Protein AF-A0A800EVC0-F1 (afdb_monomer_lite)

Structure (mmCIF, N/CA/C/O backbone):
data_AF-A0A800EVC0-F1
#
_entry.id   AF-A0A800EVC0-F1
#
loop_
_atom_site.group_PDB
_atom_site.id
_atom_site.type_symbol
_atom_site.label_atom_id
_atom_site.label_alt_id
_atom_site.label_comp_id
_atom_site.label_asym_id
_atom_site.label_entity_id
_atom_site.label_seq_id
_atom_site.pdbx_PDB_ins_code
_atom_site.Cartn_x
_atom_site.Cartn_y
_atom_site.Cartn_z
_atom_site.occupancy
_atom_site.B_iso_or_equiv
_atom_site.auth_seq_id
_atom_site.auth_comp_id
_atom_site.auth_asym_id
_atom_site.auth_atom_id
_atom_site.pdbx_PDB_model_num
ATOM 1 N N . MET A 1 1 ? 10.870 81.748 -1.862 1.00 40.66 1 MET A N 1
ATOM 2 C CA . MET A 1 1 ? 11.003 82.019 -0.411 1.00 40.66 1 MET A CA 1
ATOM 3 C C . MET A 1 1 ? 9.631 82.001 0.248 1.00 40.66 1 MET A C 1
ATOM 5 O O . MET A 1 1 ? 8.926 82.995 0.150 1.00 40.66 1 MET A O 1
ATOM 9 N N . LYS A 1 2 ? 9.257 80.888 0.883 1.00 37.12 2 LYS A N 1
ATOM 10 C CA . LYS A 1 2 ? 8.457 80.810 2.120 1.00 37.12 2 LYS A CA 1
ATOM 11 C C . LYS A 1 2 ? 8.135 79.337 2.350 1.00 37.12 2 LYS A C 1
ATOM 13 O O . LYS A 1 2 ? 7.551 78.684 1.494 1.00 37.12 2 LYS A O 1
ATOM 18 N N . ASN A 1 3 ? 8.555 78.836 3.490 1.00 36.38 3 ASN A N 1
ATOM 19 C CA . ASN A 1 3 ? 8.242 77.510 3.975 1.00 36.38 3 ASN A CA 1
ATOM 20 C C . ASN A 1 3 ? 6.869 77.590 4.667 1.00 36.38 3 ASN A C 1
ATOM 22 O O . ASN A 1 3 ? 6.564 78.649 5.219 1.00 36.38 3 ASN A O 1
ATOM 26 N N . ILE A 1 4 ? 6.151 76.458 4.717 1.00 38.56 4 ILE A N 1
ATOM 27 C CA . ILE A 1 4 ? 5.410 75.910 5.880 1.00 38.56 4 ILE A CA 1
ATOM 28 C C . ILE A 1 4 ? 3.971 75.412 5.569 1.00 38.56 4 ILE A C 1
ATOM 30 O O . ILE A 1 4 ? 3.176 76.104 4.947 1.00 38.56 4 ILE A O 1
ATOM 34 N N . PHE A 1 5 ? 3.684 74.232 6.152 1.00 39.84 5 PHE A N 1
ATOM 35 C CA . PHE A 1 5 ? 2.403 73.574 6.489 1.00 39.84 5 PHE A CA 1
ATOM 36 C C . PHE A 1 5 ? 1.537 72.989 5.368 1.00 39.84 5 PHE A C 1
ATOM 38 O O . PHE A 1 5 ? 0.775 73.722 4.767 1.00 39.84 5 PHE A O 1
ATOM 45 N N . VAL A 1 6 ? 1.554 71.653 5.229 1.00 38.56 6 VAL A N 1
ATOM 46 C CA . VAL A 1 6 ? 0.399 70.713 5.234 1.00 38.56 6 VAL A CA 1
ATOM 47 C C . VAL A 1 6 ? 1.042 69.335 5.489 1.00 38.56 6 VAL A C 1
ATOM 49 O O . VAL A 1 6 ? 2.006 68.991 4.821 1.00 38.56 6 VAL A O 1
ATOM 52 N N . GLY A 1 7 ? 0.720 68.524 6.489 1.00 36.59 7 GLY A N 1
ATOM 53 C CA . GLY A 1 7 ? -0.574 68.231 7.081 1.00 36.59 7 GLY A CA 1
ATOM 54 C C . GLY A 1 7 ? -0.746 66.714 6.975 1.00 36.59 7 GLY A C 1
ATOM 55 O O . GLY A 1 7 ? -0.970 66.183 5.897 1.00 36.59 7 GLY A O 1
ATOM 56 N N . LEU A 1 8 ? -0.520 66.050 8.106 1.00 43.97 8 LEU A N 1
ATOM 57 C CA . LEU A 1 8 ? -0.935 64.701 8.479 1.00 43.97 8 LEU A CA 1
ATOM 58 C C . LEU A 1 8 ? -1.990 64.050 7.557 1.00 43.97 8 LEU A C 1
ATOM 60 O O . LEU A 1 8 ? -3.137 64.485 7.532 1.00 43.97 8 LEU A O 1
ATOM 64 N N . LEU A 1 9 ? -1.639 62.921 6.936 1.00 39.47 9 LEU A N 1
ATOM 65 C CA . LEU A 1 9 ? -2.597 61.843 6.689 1.00 39.47 9 LEU A CA 1
ATOM 66 C C . LEU A 1 9 ? -1.866 60.499 6.757 1.00 39.47 9 LEU A C 1
ATOM 68 O O . LEU A 1 9 ? -1.277 60.029 5.787 1.00 39.47 9 LEU A O 1
ATOM 72 N N . MET A 1 10 ? -1.891 59.899 7.947 1.00 45.22 10 MET A N 1
ATOM 73 C CA . MET A 1 10 ? -1.619 58.478 8.142 1.00 45.22 10 MET A CA 1
ATOM 74 C C . MET A 1 10 ? -2.716 57.699 7.408 1.00 45.22 10 MET A C 1
ATOM 76 O O . MET A 1 10 ? -3.787 57.457 7.960 1.00 45.22 10 MET A O 1
ATOM 80 N N . ALA A 1 11 ? -2.480 57.376 6.137 1.00 46.09 11 ALA A N 1
ATOM 81 C CA . ALA A 1 11 ? -3.357 56.502 5.377 1.00 46.09 11 ALA A CA 1
ATOM 82 C C . ALA A 1 11 ? -3.132 55.065 5.854 1.00 46.09 11 ALA A C 1
ATOM 84 O O . ALA A 1 11 ? -2.078 54.469 5.643 1.00 46.09 11 ALA A O 1
ATOM 85 N N . SER A 1 12 ? -4.137 54.549 6.550 1.00 54.12 12 SER A N 1
ATOM 86 C CA . SER A 1 12 ? -4.286 53.166 6.971 1.00 54.12 12 SER A CA 1
ATOM 87 C C . SER A 1 12 ? -4.039 52.215 5.794 1.00 54.12 12 SER A C 1
ATOM 89 O O . SER A 1 12 ? -4.860 52.115 4.885 1.00 54.12 12 SER A O 1
ATOM 91 N N . THR A 1 13 ? -2.911 51.505 5.794 1.00 52.44 13 THR A N 1
ATOM 92 C CA . THR A 1 13 ? -2.631 50.417 4.849 1.00 52.44 13 THR A CA 1
ATOM 93 C C . THR A 1 13 ? -3.413 49.175 5.270 1.00 52.44 13 THR A C 1
ATOM 95 O O . THR A 1 13 ? -2.900 48.254 5.903 1.00 52.44 13 THR A O 1
ATOM 98 N N . SER A 1 14 ? -4.703 49.165 4.945 1.00 50.75 14 SER A N 1
ATOM 99 C CA . SER A 1 14 ? -5.549 47.980 5.032 1.00 50.75 14 SER A CA 1
ATOM 100 C C . SER A 1 14 ? -5.032 46.908 4.066 1.00 50.75 14 SER A C 1
ATOM 102 O O . SER A 1 14 ? -5.150 47.045 2.854 1.00 50.75 14 SER A O 1
ATOM 104 N N . LEU A 1 15 ? -4.419 45.871 4.641 1.00 52.59 15 LEU A N 1
ATOM 105 C CA . LEU A 1 15 ? -4.350 44.475 4.188 1.00 52.59 15 LEU A CA 1
ATOM 106 C C . LEU A 1 15 ? -4.709 44.231 2.704 1.00 52.59 15 LEU A C 1
ATOM 108 O O . LEU A 1 15 ? -5.834 43.851 2.390 1.00 52.59 15 LEU A O 1
ATOM 112 N N . LEU A 1 16 ? -3.719 44.304 1.807 1.00 49.00 16 LEU A N 1
ATOM 113 C CA . LEU A 1 16 ? -3.723 43.439 0.622 1.00 49.00 16 LEU A CA 1
ATOM 114 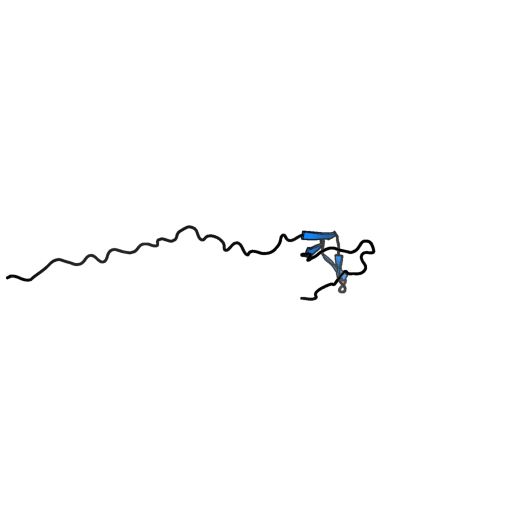C C . LEU A 1 16 ? -3.396 42.010 1.089 1.00 49.00 16 LEU A C 1
ATOM 116 O O . LEU A 1 16 ? -2.256 41.568 0.994 1.00 49.00 16 LEU A O 1
ATOM 120 N N . HIS A 1 17 ? -4.373 41.287 1.638 1.00 57.16 17 HIS A N 1
ATOM 121 C CA . HIS A 1 17 ? -4.313 39.824 1.629 1.00 57.16 17 HIS A CA 1
ATOM 122 C C . HIS A 1 17 ? -4.971 39.372 0.327 1.00 57.16 17 HIS A C 1
ATOM 124 O O . HIS A 1 17 ? -6.195 39.276 0.238 1.00 57.16 17 HIS A O 1
ATOM 130 N N . GLY A 1 18 ? -4.153 39.143 -0.705 1.00 62.53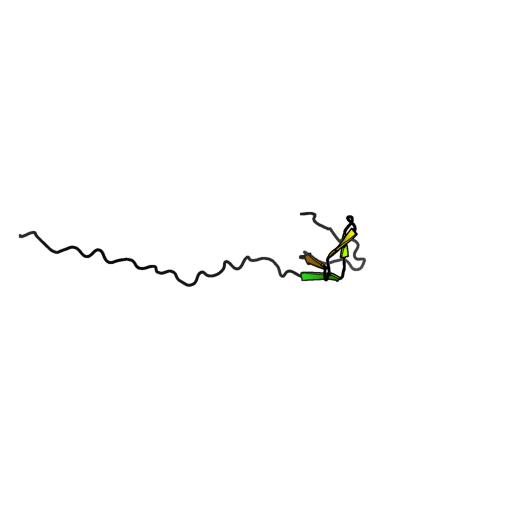 18 GLY A N 1
ATOM 131 C CA . GLY A 1 18 ? -4.577 38.308 -1.828 1.00 62.53 18 GLY A CA 1
ATOM 132 C C . GLY A 1 18 ? -5.011 36.930 -1.310 1.00 62.53 18 GLY A C 1
ATOM 133 O O . GLY A 1 18 ? -4.652 36.574 -0.181 1.00 62.53 18 GLY A O 1
ATOM 134 N N . PRO A 1 19 ? -5.801 36.157 -2.077 1.00 63.47 19 PRO A N 1
ATOM 135 C CA . PRO A 1 19 ? -6.125 34.795 -1.675 1.00 63.47 19 PRO A CA 1
ATOM 136 C C . PRO A 1 19 ? -4.817 34.075 -1.346 1.00 63.47 19 PRO A C 1
ATOM 138 O O . PRO A 1 19 ? -3.861 34.145 -2.117 1.00 63.47 19 PRO A O 1
ATOM 141 N N . ALA A 1 20 ? -4.752 33.449 -0.172 1.00 64.38 20 ALA A N 1
ATOM 142 C CA . ALA A 1 20 ? -3.650 32.564 0.149 1.00 64.38 20 ALA A CA 1
ATOM 143 C C . ALA A 1 20 ? -3.683 31.439 -0.890 1.00 64.38 20 ALA A C 1
ATOM 145 O O . ALA A 1 20 ? -4.536 30.554 -0.819 1.00 64.38 20 ALA A O 1
ATOM 146 N N . GLU A 1 21 ? -2.816 31.514 -1.899 1.00 61.03 21 GLU A N 1
ATOM 147 C CA . GLU A 1 21 ? -2.574 30.385 -2.782 1.00 61.03 21 GLU A CA 1
ATOM 148 C C . GLU A 1 21 ? -2.015 29.283 -1.889 1.00 61.03 21 GLU A C 1
ATOM 150 O O . GLU A 1 21 ? -0.917 29.397 -1.338 1.00 61.03 21 GLU A O 1
ATOM 155 N N . ALA A 1 22 ? -2.829 28.253 -1.648 1.00 66.12 22 ALA A N 1
ATOM 156 C CA . ALA A 1 22 ? -2.369 27.062 -0.963 1.00 66.12 22 ALA A CA 1
ATOM 157 C C . ALA A 1 22 ? -1.125 26.587 -1.715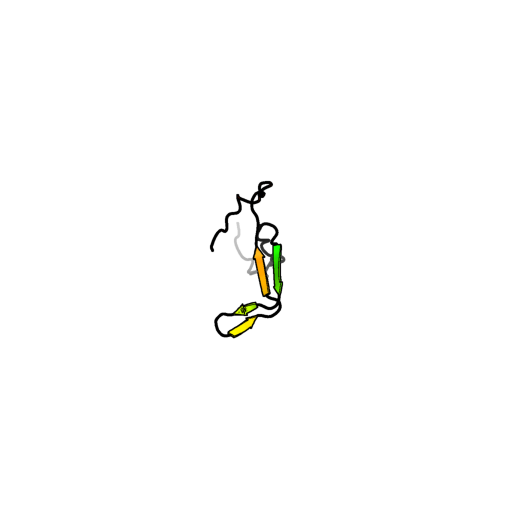 1.00 66.12 22 ALA A C 1
ATOM 159 O O . ALA A 1 22 ? -1.184 26.370 -2.924 1.00 66.12 22 ALA A O 1
ATOM 160 N N . GLN A 1 23 ? 0.011 26.486 -1.021 1.00 64.00 23 GLN A N 1
ATOM 161 C CA . GLN A 1 23 ? 1.228 25.971 -1.626 1.00 64.00 23 GLN A CA 1
ATOM 162 C C . GLN A 1 23 ? 0.928 24.557 -2.116 1.00 64.00 23 GLN A C 1
ATOM 164 O O . GLN A 1 23 ? 0.837 23.627 -1.314 1.00 64.00 23 GLN A O 1
ATOM 169 N N . GLN A 1 24 ? 0.734 24.414 -3.427 1.00 61.88 24 GLN A N 1
ATOM 170 C CA . GLN A 1 24 ? 0.595 23.122 -4.071 1.00 61.88 24 GLN A CA 1
ATOM 171 C C . GLN A 1 24 ? 1.940 22.423 -3.874 1.00 61.88 24 GLN A C 1
ATOM 173 O O . GLN A 1 24 ? 2.916 22.706 -4.571 1.00 61.88 24 GLN A O 1
ATOM 178 N N . SER A 1 25 ? 2.042 21.575 -2.853 1.00 62.94 25 SER A N 1
ATOM 179 C CA . SER A 1 25 ? 3.220 20.746 -2.681 1.00 62.94 25 SER A CA 1
ATOM 180 C C . SER A 1 25 ? 3.314 19.867 -3.923 1.00 62.94 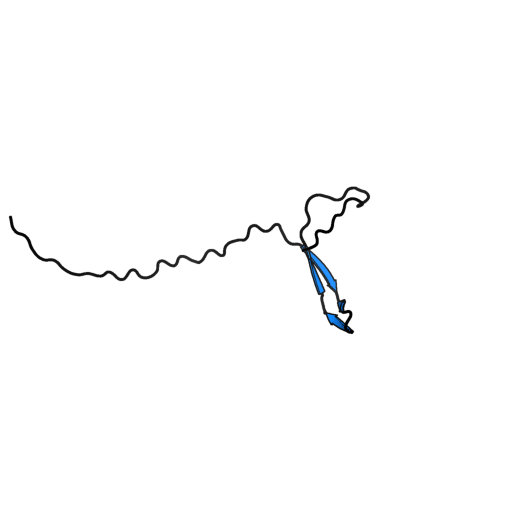25 SER A C 1
ATOM 182 O O . SER A 1 25 ? 2.377 19.145 -4.262 1.00 62.94 25 SER A O 1
ATOM 184 N N . ALA A 1 26 ? 4.422 19.988 -4.655 1.00 67.31 26 ALA A N 1
ATOM 185 C CA . ALA A 1 26 ? 4.688 19.237 -5.877 1.00 67.31 26 ALA A CA 1
ATOM 186 C C . ALA A 1 26 ? 5.000 17.767 -5.548 1.00 67.31 26 ALA A C 1
ATOM 188 O O . ALA A 1 26 ? 6.057 17.242 -5.896 1.00 67.31 26 ALA A O 1
ATOM 189 N N . HIS A 1 27 ? 4.119 17.110 -4.798 1.00 67.31 27 HIS A N 1
ATOM 190 C CA . HIS A 1 27 ? 4.243 15.697 -4.521 1.00 67.31 27 HIS A CA 1
ATOM 191 C C . HIS A 1 27 ? 3.795 14.903 -5.752 1.00 67.31 27 HIS A C 1
ATOM 193 O O . HIS A 1 27 ? 2.795 15.2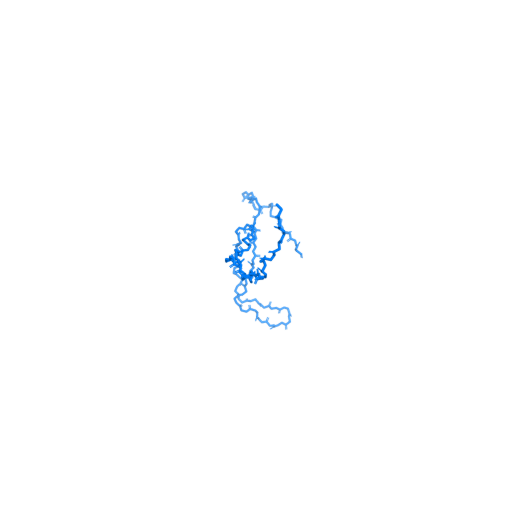58 -6.386 1.00 67.31 27 HIS A O 1
ATOM 199 N N . PRO A 1 28 ? 4.535 13.846 -6.127 1.00 71.81 28 PRO A N 1
ATOM 200 C CA . PRO A 1 28 ? 4.098 12.940 -7.178 1.00 71.81 28 PRO A CA 1
ATOM 201 C C . PRO A 1 28 ? 2.706 12.370 -6.859 1.00 71.81 28 PRO A C 1
ATOM 203 O O . PRO A 1 28 ? 2.358 12.252 -5.682 1.00 71.81 28 PRO A O 1
ATOM 206 N N . PRO A 1 29 ? 1.912 11.996 -7.883 1.00 81.62 29 PRO A N 1
ATOM 207 C CA . PRO A 1 29 ? 0.577 11.449 -7.681 1.00 81.62 29 PRO A CA 1
ATOM 208 C C . PRO A 1 29 ? 0.605 10.282 -6.693 1.00 81.62 29 PRO A C 1
ATOM 210 O O . PRO A 1 29 ? 1.253 9.260 -6.931 1.00 81.62 29 PRO A O 1
ATOM 213 N N . HIS A 1 30 ? -0.089 10.450 -5.572 1.00 86.62 30 HIS A N 1
ATOM 214 C CA . HIS A 1 30 ? -0.187 9.415 -4.561 1.00 86.62 30 HIS A CA 1
ATOM 215 C C . HIS A 1 30 ? -1.218 8.363 -4.967 1.00 86.62 30 HIS A C 1
ATOM 217 O O . HIS A 1 30 ? -2.269 8.684 -5.523 1.00 86.62 30 HIS A O 1
ATOM 223 N N . SER A 1 31 ? -0.912 7.101 -4.682 1.00 92.38 31 SER A N 1
ATOM 224 C CA . SER A 1 31 ? -1.808 5.965 -4.895 1.00 92.38 31 SER A CA 1
ATOM 225 C C . SER A 1 31 ? -2.184 5.335 -3.559 1.00 92.38 31 SER A C 1
ATOM 227 O O . SER A 1 31 ? -1.402 5.375 -2.610 1.00 92.38 31 SER A O 1
ATOM 229 N N . TYR A 1 32 ? -3.373 4.739 -3.499 1.00 94.75 32 TYR A N 1
ATOM 230 C CA . TYR A 1 32 ? -3.850 3.989 -2.340 1.00 94.75 32 TYR A CA 1
ATOM 231 C C . TYR A 1 32 ? -3.894 2.498 -2.662 1.00 94.75 32 TYR A C 1
ATOM 233 O O . TYR A 1 32 ? -4.268 2.104 -3.768 1.00 94.75 32 TYR A O 1
ATOM 241 N N . PHE A 1 33 ? -3.506 1.677 -1.691 1.00 95.75 33 PHE A N 1
ATOM 242 C CA . PHE A 1 33 ? -3.773 0.245 -1.677 1.00 95.75 33 PHE A CA 1
ATOM 243 C C . PHE A 1 33 ? -4.741 -0.055 -0.534 1.00 95.75 33 PHE A C 1
ATOM 245 O O . PHE A 1 33 ? -4.457 0.281 0.615 1.00 95.75 33 PHE A O 1
ATOM 252 N N . GLU A 1 34 ? -5.880 -0.654 -0.865 1.00 97.50 34 GLU A N 1
ATOM 253 C CA . GLU A 1 34 ? -6.923 -1.035 0.088 1.00 97.50 34 GLU A CA 1
ATOM 254 C C . GLU A 1 34 ? -6.528 -2.355 0.766 1.00 97.50 34 GLU A C 1
ATOM 256 O O . GLU A 1 34 ? -6.379 -3.378 0.095 1.00 97.50 34 GLU A O 1
ATOM 261 N N . LEU A 1 35 ? -6.337 -2.331 2.086 1.00 97.44 35 LEU A N 1
ATOM 262 C CA . LEU A 1 35 ? -6.098 -3.524 2.906 1.00 97.44 35 LEU 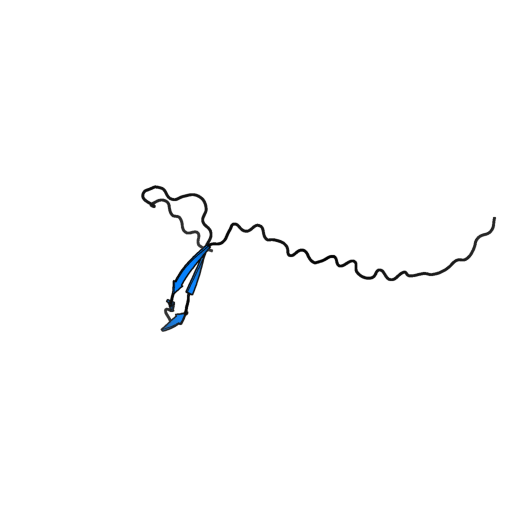A CA 1
ATOM 263 C C . LEU A 1 35 ? -7.408 -4.134 3.426 1.00 97.44 35 LEU A C 1
ATOM 265 O O . LEU A 1 35 ? -7.430 -5.322 3.735 1.00 97.44 35 LEU A O 1
ATOM 269 N N . GLY A 1 36 ? -8.484 -3.342 3.489 1.00 97.88 36 GLY A N 1
ATOM 270 C CA . GLY A 1 36 ? -9.734 -3.734 4.139 1.00 97.88 36 GLY A CA 1
ATOM 271 C C . GLY A 1 36 ? -9.589 -3.724 5.659 1.00 97.88 36 GLY A C 1
ATOM 272 O O . GLY A 1 36 ? -8.808 -2.947 6.203 1.00 97.88 36 GLY A O 1
ATOM 273 N N . ASP A 1 37 ? -10.326 -4.584 6.349 1.00 98.19 37 ASP A N 1
ATOM 274 C CA . ASP A 1 37 ? -10.231 -4.697 7.803 1.00 98.19 37 ASP A CA 1
ATOM 275 C C . ASP A 1 37 ? -8.890 -5.334 8.203 1.00 98.19 37 ASP A C 1
ATOM 277 O O . ASP A 1 37 ? -8.566 -6.449 7.786 1.00 98.19 37 ASP A O 1
ATOM 281 N N . LEU A 1 38 ? -8.095 -4.611 8.997 1.00 97.94 38 LEU A N 1
ATOM 282 C CA . LEU A 1 38 ? -6.761 -5.026 9.428 1.00 97.94 38 LEU A CA 1
ATOM 283 C C . LEU A 1 38 ? -6.735 -5.289 10.935 1.00 97.94 38 LEU A C 1
ATOM 285 O O . LEU A 1 38 ? -6.826 -4.354 11.730 1.00 97.94 38 LEU A O 1
ATOM 289 N N . ASP A 1 39 ? -6.525 -6.543 11.325 1.00 97.94 39 ASP A N 1
ATOM 290 C CA . ASP A 1 39 ? -6.306 -6.909 12.724 1.00 97.94 39 ASP A CA 1
ATOM 291 C C . ASP A 1 39 ? -4.911 -6.467 13.188 1.00 97.94 39 ASP A C 1
ATOM 293 O O . ASP A 1 39 ? -3.882 -6.824 12.608 1.00 97.94 39 ASP A O 1
ATOM 297 N N . LEU A 1 40 ? -4.881 -5.671 14.250 1.00 97.81 40 LEU A N 1
ATOM 298 C CA . LEU A 1 40 ? -3.675 -5.183 14.901 1.00 97.81 40 LEU A CA 1
ATOM 299 C C . LEU A 1 40 ? -3.167 -6.220 15.908 1.00 97.81 40 LEU A C 1
ATOM 301 O O . LEU A 1 40 ? -3.938 -6.978 16.492 1.00 97.81 40 LEU A O 1
ATOM 305 N N . GLU A 1 41 ? -1.861 -6.217 16.184 1.00 97.44 41 GLU A N 1
ATOM 306 C CA . GLU A 1 41 ? -1.237 -7.210 17.077 1.00 97.44 41 GLU A CA 1
ATOM 307 C C . GLU A 1 41 ? -1.804 -7.204 18.509 1.00 97.44 41 GLU A C 1
ATOM 309 O O . GLU A 1 41 ? -1.756 -8.220 19.199 1.00 97.44 41 GLU A O 1
ATOM 314 N N . LEU A 1 42 ? -2.372 -6.078 18.957 1.00 96.94 42 LEU A N 1
ATOM 315 C CA . LEU A 1 42 ? -3.034 -5.960 20.262 1.00 96.94 42 LEU A CA 1
ATOM 316 C C . LEU A 1 42 ? -4.507 -6.419 20.251 1.00 96.94 42 LEU A C 1
ATOM 318 O O . LEU A 1 42 ? -5.174 -6.340 21.281 1.00 96.94 42 LEU A O 1
ATOM 322 N N . GLY A 1 43 ? -5.006 -6.927 19.121 1.00 96.44 43 GLY A N 1
ATOM 323 C CA . GLY A 1 43 ? -6.333 -7.535 18.988 1.00 96.44 43 GLY A CA 1
ATOM 324 C C . GLY A 1 43 ? -7.464 -6.583 18.592 1.00 96.44 43 GLY A C 1
ATOM 325 O O . GLY A 1 43 ? -8.607 -7.018 18.504 1.00 96.44 43 GLY A O 1
ATOM 326 N N . GLU A 1 44 ? -7.177 -5.302 18.356 1.00 98.38 44 GLU A N 1
ATOM 327 C CA . GLU A 1 44 ? -8.131 -4.373 17.739 1.00 98.38 44 GLU A CA 1
ATOM 328 C C . GLU A 1 44 ? -8.157 -4.554 16.217 1.00 98.38 44 GLU A C 1
ATOM 330 O O . GLU A 1 44 ? -7.148 -4.921 15.626 1.00 98.38 44 GLU A O 1
ATOM 335 N N . THR A 1 45 ? -9.277 -4.229 15.571 1.00 98.38 45 THR A N 1
ATOM 336 C CA . THR A 1 45 ? -9.383 -4.198 14.105 1.00 98.38 45 THR A CA 1
ATOM 337 C C . THR A 1 45 ? -9.442 -2.750 13.626 1.00 98.38 45 THR A C 1
ATOM 339 O O . THR A 1 45 ? -10.282 -1.973 14.084 1.00 98.38 45 THR A O 1
ATOM 342 N N . LEU A 1 46 ? -8.570 -2.387 12.686 1.00 98.25 46 LEU A N 1
ATOM 343 C CA . LEU A 1 46 ? -8.637 -1.137 11.937 1.00 98.25 46 LEU A CA 1
ATOM 344 C C . LEU A 1 46 ? -9.517 -1.353 10.692 1.00 98.25 46 LEU A C 1
ATOM 346 O O . LEU A 1 46 ? -9.051 -2.000 9.752 1.00 98.25 46 LEU A O 1
ATOM 350 N N . PRO A 1 47 ? -10.762 -0.842 10.660 1.00 98.00 47 PRO A N 1
ATOM 351 C CA . PRO A 1 47 ? -11.637 -1.022 9.509 1.00 98.00 47 PRO A CA 1
ATOM 352 C C . PRO A 1 47 ? -11.176 -0.184 8.314 1.00 98.00 47 PRO A C 1
ATOM 354 O O . PRO A 1 47 ? -10.626 0.908 8.498 1.00 98.00 47 PRO A O 1
ATOM 357 N N . ASP A 1 48 ? -11.430 -0.680 7.100 1.00 97.75 48 ASP A N 1
ATOM 358 C CA . ASP A 1 48 ? -11.132 0.015 5.833 1.00 97.75 48 ASP A CA 1
ATOM 359 C C . ASP A 1 48 ? -9.697 0.596 5.768 1.00 97.75 48 ASP A C 1
ATOM 361 O O . ASP A 1 48 ? -9.456 1.732 5.333 1.00 97.75 48 ASP A O 1
ATOM 365 N N . ALA A 1 49 ? -8.718 -0.176 6.247 1.00 97.81 49 ALA A N 1
ATOM 366 C CA . ALA A 1 49 ? -7.320 0.216 6.287 1.00 97.81 49 ALA A CA 1
ATOM 367 C C . ALA A 1 49 ? -6.760 0.418 4.871 1.00 97.81 49 ALA A C 1
ATOM 369 O O . ALA A 1 49 ? -7.033 -0.342 3.938 1.00 97.81 49 ALA A O 1
ATOM 370 N N . ARG A 1 50 ? -5.926 1.452 4.713 1.00 97.62 50 ARG A N 1
ATOM 371 C CA . ARG A 1 50 ? -5.320 1.833 3.431 1.00 97.62 50 ARG A CA 1
ATOM 372 C C . ARG A 1 50 ? -3.855 2.184 3.589 1.00 97.62 50 ARG A C 1
ATOM 374 O O . ARG A 1 50 ? -3.476 2.871 4.536 1.00 97.62 50 ARG A O 1
ATOM 381 N N . VAL A 1 51 ? -3.052 1.791 2.605 1.00 94.56 51 VAL A N 1
ATOM 382 C CA . VAL A 1 51 ? -1.650 2.205 2.486 1.00 94.56 51 VAL A CA 1
ATOM 383 C C . VAL A 1 51 ? -1.537 3.262 1.400 1.00 94.56 51 VAL A C 1
ATOM 385 O O . VAL A 1 51 ? -1.842 3.006 0.236 1.00 94.56 51 VAL A O 1
ATOM 388 N N . LEU A 1 52 ? -1.075 4.451 1.782 1.00 93.94 52 LEU A N 1
ATOM 389 C CA . LEU A 1 52 ? -0.677 5.495 0.845 1.00 93.94 52 LEU A CA 1
ATOM 390 C C . LEU A 1 52 ? 0.740 5.208 0.348 1.00 93.94 52 LEU A C 1
ATOM 392 O O . LEU A 1 52 ? 1.651 5.034 1.156 1.00 93.94 52 LEU A O 1
ATOM 396 N N . PHE A 1 53 ? 0.950 5.197 -0.966 1.00 92.69 53 PHE A N 1
ATOM 397 C CA . PHE A 1 53 ? 2.272 4.962 -1.540 1.00 92.69 53 PHE A CA 1
ATOM 398 C C . PHE A 1 53 ? 2.514 5.767 -2.819 1.00 92.69 53 PHE A C 1
ATOM 400 O O . PHE A 1 53 ? 1.600 6.272 -3.474 1.00 92.69 53 PHE A O 1
ATOM 407 N N . VAL A 1 54 ? 3.791 5.868 -3.180 1.00 92.94 54 VAL A N 1
ATOM 408 C CA . VAL A 1 54 ? 4.276 6.396 -4.458 1.00 92.94 54 VAL A CA 1
ATOM 409 C C . VAL A 1 54 ? 5.254 5.379 -5.028 1.00 92.94 54 VAL A C 1
ATOM 411 O O . VAL A 1 54 ? 6.016 4.760 -4.287 1.00 92.94 54 VAL A O 1
ATOM 414 N N . THR A 1 55 ? 5.253 5.214 -6.348 1.00 92.62 55 THR A N 1
ATOM 415 C CA . THR A 1 55 ? 6.227 4.363 -7.040 1.00 92.62 55 THR A CA 1
ATOM 416 C C . THR A 1 55 ? 7.202 5.206 -7.848 1.00 92.62 55 THR A C 1
ATOM 418 O O . THR A 1 55 ? 6.845 6.256 -8.380 1.00 92.62 55 THR A O 1
ATOM 421 N N . HIS A 1 56 ? 8.441 4.728 -7.946 1.00 93.31 56 HIS A N 1
ATOM 422 C CA . HIS A 1 56 ? 9.476 5.318 -8.787 1.00 93.31 56 HIS A CA 1
ATOM 423 C C . HIS A 1 56 ? 10.061 4.224 -9.684 1.00 93.31 56 HIS A C 1
ATOM 425 O O . HIS A 1 56 ? 10.432 3.153 -9.206 1.00 93.31 56 HIS A O 1
ATOM 431 N N . GLY A 1 57 ? 10.144 4.489 -10.989 1.00 94.12 57 GLY A N 1
ATOM 432 C CA . GLY A 1 57 ? 10.603 3.507 -11.974 1.00 94.12 57 GLY A CA 1
ATOM 433 C C . GLY A 1 57 ? 9.534 2.477 -12.356 1.00 94.12 57 GLY A C 1
ATOM 434 O O . GLY A 1 57 ? 8.335 2.743 -12.286 1.00 94.12 57 GLY A O 1
ATOM 435 N N . ARG A 1 58 ? 9.970 1.302 -12.828 1.00 96.50 58 ARG A N 1
ATOM 436 C CA . ARG A 1 58 ? 9.093 0.230 -13.324 1.00 96.50 58 ARG A CA 1
ATOM 437 C C . ARG A 1 58 ? 9.647 -1.144 -12.943 1.00 96.50 58 ARG A C 1
ATOM 439 O O . ARG A 1 58 ? 10.859 -1.359 -12.948 1.00 96.50 58 ARG A O 1
ATOM 446 N N . LEU A 1 59 ? 8.750 -2.084 -12.656 1.00 98.12 59 LEU A N 1
ATOM 447 C CA . LEU A 1 59 ? 9.112 -3.485 -12.447 1.00 98.12 59 LEU A CA 1
ATOM 448 C C . LEU A 1 59 ? 9.630 -4.125 -13.747 1.00 98.12 59 LEU A C 1
ATOM 450 O O . LEU A 1 59 ? 9.108 -3.849 -14.833 1.00 98.12 59 LEU A O 1
ATOM 454 N N . ASN A 1 60 ? 10.630 -5.001 -13.634 1.00 98.31 60 ASN A N 1
ATOM 455 C CA . ASN A 1 60 ? 10.997 -5.921 -14.713 1.00 98.31 60 ASN A CA 1
ATOM 456 C C . ASN A 1 60 ? 9.876 -6.976 -14.912 1.00 98.31 60 ASN A C 1
ATOM 458 O O . ASN A 1 60 ? 8.980 -7.067 -14.065 1.00 98.31 60 ASN A O 1
ATOM 462 N N . PRO A 1 61 ? 9.873 -7.753 -16.015 1.00 98.50 61 PRO A N 1
ATOM 463 C CA . PRO A 1 61 ? 8.824 -8.751 -16.259 1.00 98.50 61 PRO A CA 1
ATOM 464 C C . PRO A 1 61 ? 8.621 -9.723 -15.083 1.00 98.50 61 PRO A C 1
ATOM 466 O O . PRO A 1 61 ? 7.485 -10.003 -14.704 1.00 98.50 61 PRO A O 1
ATOM 469 N N . GLU A 1 62 ? 9.720 -10.092 -14.420 1.00 98.62 62 GLU A N 1
ATOM 470 C CA . GLU A 1 62 ? 9.748 -11.073 -13.327 1.00 98.62 62 GLU A CA 1
ATOM 471 C C . GLU A 1 62 ? 9.437 -10.461 -11.953 1.00 98.62 62 GLU A C 1
ATOM 473 O O . GLU A 1 62 ? 9.383 -11.169 -10.949 1.00 98.62 62 GLU A O 1
ATOM 478 N N . ARG A 1 63 ? 9.227 -9.140 -11.897 1.00 97.69 63 ARG A N 1
ATOM 479 C CA . ARG A 1 63 ? 8.954 -8.331 -10.697 1.00 97.69 63 ARG A CA 1
ATOM 480 C C . ARG A 1 63 ? 9.974 -8.498 -9.563 1.00 97.69 63 ARG A C 1
ATOM 482 O O . ARG A 1 63 ? 9.663 -8.230 -8.406 1.00 97.69 63 ARG A O 1
ATOM 489 N N . SER A 1 64 ? 11.203 -8.886 -9.886 1.00 98.25 64 SER A N 1
ATOM 490 C CA . SER A 1 64 ? 12.264 -9.196 -8.917 1.00 98.25 64 SER A CA 1
ATOM 491 C C . SER A 1 64 ? 13.110 -7.988 -8.496 1.00 98.25 64 SER A C 1
ATOM 493 O O . SER A 1 64 ? 14.066 -8.137 -7.743 1.00 98.25 64 SER A O 1
ATOM 495 N N . ASN A 1 65 ? 12.777 -6.789 -8.981 1.00 98.06 65 ASN A N 1
ATOM 496 C CA . ASN A 1 65 ? 13.514 -5.545 -8.732 1.00 98.06 65 ASN A CA 1
ATOM 497 C C . ASN A 1 65 ? 12.754 -4.542 -7.844 1.00 98.06 65 ASN A C 1
ATOM 499 O O . ASN A 1 65 ? 13.069 -3.352 -7.862 1.00 98.06 65 ASN A O 1
ATOM 503 N N . ALA A 1 66 ? 11.732 -4.991 -7.112 1.00 97.38 66 ALA A N 1
ATOM 504 C CA . ALA A 1 66 ? 11.013 -4.138 -6.174 1.00 97.38 66 ALA A CA 1
ATOM 505 C C . ALA A 1 66 ? 11.895 -3.810 -4.958 1.00 97.38 66 ALA A C 1
ATOM 507 O O . ALA A 1 66 ? 12.507 -4.698 -4.368 1.00 97.38 66 ALA A O 1
ATOM 508 N N . ILE A 1 67 ? 11.930 -2.535 -4.572 1.00 96.44 67 ILE A N 1
ATOM 509 C CA . ILE A 1 67 ? 12.615 -2.059 -3.367 1.00 96.44 67 ILE A CA 1
ATOM 510 C C . ILE A 1 67 ? 11.589 -1.304 -2.527 1.00 96.44 67 ILE A C 1
ATOM 512 O O . ILE A 1 67 ? 10.942 -0.381 -3.023 1.00 96.44 67 ILE A O 1
ATOM 516 N N . LEU A 1 68 ? 11.455 -1.692 -1.260 1.00 95.38 68 LEU A N 1
ATOM 517 C CA . LEU A 1 68 ? 10.685 -0.948 -0.270 1.00 95.38 68 LEU A CA 1
ATOM 518 C C . LEU A 1 68 ? 11.619 0.029 0.443 1.00 95.38 68 LEU A C 1
ATOM 520 O O . LEU A 1 68 ? 12.650 -0.379 0.973 1.00 95.38 68 LEU A O 1
ATOM 524 N N . ILE A 1 69 ? 11.255 1.308 0.452 1.00 93.00 69 ILE A N 1
ATOM 525 C CA . ILE A 1 69 ? 11.978 2.330 1.208 1.00 93.00 69 ILE A CA 1
ATOM 526 C C . ILE A 1 69 ? 11.263 2.505 2.551 1.00 93.00 69 ILE A C 1
ATOM 528 O O . ILE A 1 69 ? 10.124 2.975 2.546 1.00 93.00 69 ILE A O 1
ATOM 532 N N . PRO A 1 70 ? 11.876 2.113 3.681 1.00 83.75 70 PRO A N 1
ATOM 533 C CA . PRO A 1 70 ? 11.324 2.421 4.991 1.00 83.75 70 PRO A CA 1
ATOM 534 C C . PRO A 1 70 ? 11.463 3.924 5.265 1.00 83.75 70 PRO A C 1
ATOM 536 O O . PRO A 1 70 ? 12.487 4.528 4.934 1.00 83.75 70 PRO A O 1
ATOM 539 N N . SER A 1 71 ? 10.417 4.513 5.839 1.00 67.75 71 SER A N 1
ATOM 540 C CA . SER A 1 71 ? 10.374 5.899 6.321 1.00 67.75 71 SER A CA 1
ATOM 541 C C . SER A 1 71 ? 10.762 6.000 7.786 1.00 67.75 71 SER A C 1
ATOM 543 O O . SER A 1 71 ? 10.302 5.110 8.538 1.00 67.75 71 SER A O 1
#

Sequence (71 aa):
MKNIFVGLLMASTSLLHGPAEAQQSAHPPHSYFELGDLDLELGETLPDARVLFVTHGRLNPERSNAILIPS

pLDDT: mean 78.25, std 22.36, range [36.38, 98.62]

Secondary structure (DSSP, 8-state):
--------------------------PPPPEEEEEEEEE-TTS-EEEEEEEEE---S---TT-TT------

Radius of gyration: 29.54 Å; chains: 1; bounding box: 25×93×36 Å

Foldseek 3Di:
DDDDDDDDDPPDPPDPPDPPPDPPPPDDDKDKDFPAWDQDPVGDIDGRDIDIDDDDDDADPVSPPDDDDDD